Protein AF-A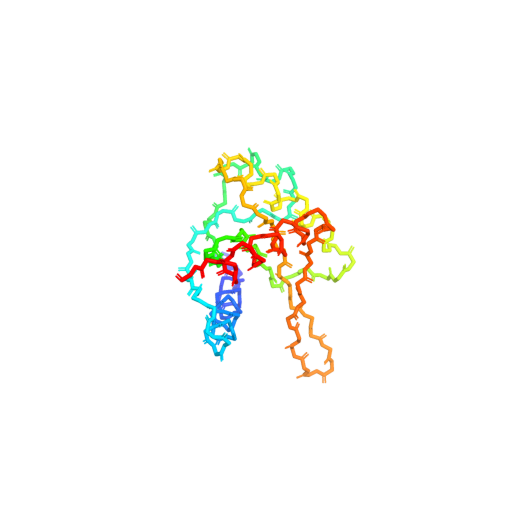0A0F0LX86-F1 (afdb_monomer_lite)

Structure (mmCIF, N/CA/C/O backbone):
data_AF-A0A0F0LX86-F1
#
_entry.id   AF-A0A0F0LX86-F1
#
loop_
_atom_site.group_PDB
_atom_site.id
_atom_site.type_symbol
_atom_site.label_atom_id
_atom_site.label_alt_id
_atom_site.label_comp_id
_atom_site.label_asym_id
_atom_site.label_entity_id
_atom_site.label_seq_id
_atom_site.pdbx_PDB_ins_code
_atom_site.Cartn_x
_atom_site.Cartn_y
_atom_site.Cartn_z
_atom_site.occupancy
_atom_site.B_iso_or_equiv
_atom_site.auth_seq_id
_atom_site.auth_comp_id
_atom_site.auth_asym_id
_atom_site.auth_atom_id
_atom_site.pdbx_PDB_model_num
ATOM 1 N N . MET A 1 1 ? 10.572 6.974 -39.099 1.00 37.31 1 MET A N 1
ATOM 2 C CA . MET A 1 1 ? 10.118 5.816 -38.300 1.00 37.31 1 MET A CA 1
ATOM 3 C C . MET A 1 1 ? 9.799 6.329 -36.904 1.00 37.31 1 MET A C 1
ATOM 5 O O . MET A 1 1 ? 10.711 6.888 -36.306 1.00 37.31 1 MET A O 1
ATOM 9 N N . PRO A 1 2 ? 8.549 6.273 -36.415 1.00 31.75 2 PRO A N 1
ATOM 10 C CA . PRO A 1 2 ? 8.247 6.729 -35.063 1.00 31.75 2 PRO A CA 1
ATOM 11 C C . PRO A 1 2 ? 8.737 5.690 -34.046 1.00 31.75 2 PRO A C 1
ATOM 13 O O . PRO A 1 2 ? 8.613 4.485 -34.266 1.00 31.75 2 PRO A O 1
ATOM 16 N N . ALA A 1 3 ? 9.352 6.177 -32.972 1.00 35.34 3 ALA A N 1
ATOM 17 C CA . ALA A 1 3 ? 9.917 5.368 -31.904 1.00 35.34 3 ALA A CA 1
ATOM 18 C C . ALA A 1 3 ? 8.819 4.603 -31.151 1.00 35.34 3 ALA A C 1
ATOM 20 O O . ALA A 1 3 ? 7.777 5.153 -30.801 1.00 35.34 3 ALA A O 1
ATOM 21 N N . VAL A 1 4 ? 9.082 3.322 -30.911 1.00 37.03 4 VAL A N 1
ATOM 22 C CA . VAL A 1 4 ? 8.253 2.419 -30.113 1.00 37.03 4 VAL A CA 1
ATOM 23 C C . VAL A 1 4 ? 8.247 2.912 -28.661 1.00 37.03 4 VAL A C 1
ATOM 25 O O . VAL A 1 4 ? 9.275 2.882 -27.986 1.00 37.03 4 VAL A O 1
ATOM 28 N N . LEU A 1 5 ? 7.090 3.383 -28.192 1.00 34.62 5 LEU A N 1
ATOM 29 C CA . LEU A 1 5 ? 6.818 3.693 -26.787 1.00 34.62 5 LEU A CA 1
ATOM 30 C C . LEU A 1 5 ? 6.843 2.379 -25.986 1.00 34.62 5 LEU A C 1
ATOM 32 O O . LEU A 1 5 ? 6.027 1.488 -26.217 1.00 34.62 5 LEU A O 1
ATOM 36 N N . TYR A 1 6 ? 7.820 2.218 -25.093 1.00 37.00 6 TYR A N 1
ATOM 37 C CA . TYR A 1 6 ? 8.078 0.953 -24.399 1.00 37.00 6 TYR A CA 1
ATOM 38 C C . TYR A 1 6 ? 6.972 0.570 -23.389 1.00 37.00 6 TYR A C 1
ATOM 40 O O . TYR A 1 6 ? 6.618 1.319 -22.481 1.00 37.00 6 TYR A O 1
ATOM 48 N N . HIS A 1 7 ? 6.491 -0.665 -23.543 1.00 40.59 7 HIS A N 1
ATOM 49 C CA . HIS A 1 7 ? 5.431 -1.410 -22.848 1.00 40.59 7 HIS A CA 1
ATOM 50 C C . HIS A 1 7 ? 5.562 -1.624 -21.312 1.00 40.59 7 HIS A C 1
ATOM 52 O O . HIS A 1 7 ? 5.43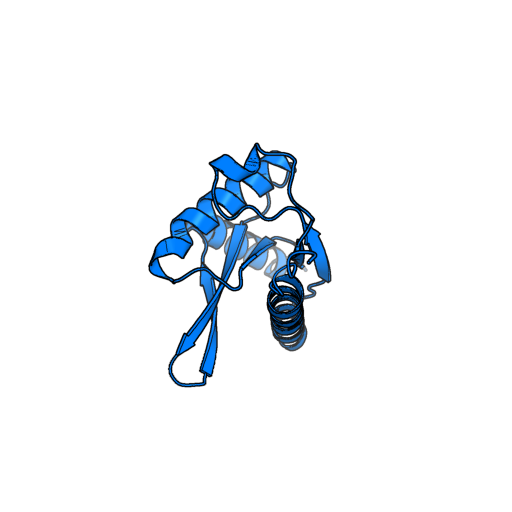8 -2.756 -20.843 1.00 40.59 7 HIS A O 1
ATOM 58 N N . HIS A 1 8 ? 5.772 -0.594 -20.485 1.00 47.28 8 HIS A N 1
ATOM 59 C CA . HIS A 1 8 ? 5.850 -0.786 -19.018 1.00 47.28 8 HIS A CA 1
ATOM 60 C C . HIS A 1 8 ? 4.503 -0.737 -18.271 1.00 47.28 8 HIS A C 1
ATOM 62 O O . HIS A 1 8 ? 4.328 -1.472 -17.295 1.00 47.28 8 HIS A O 1
ATOM 68 N N . ALA A 1 9 ? 3.534 0.049 -18.745 1.00 55.84 9 ALA A N 1
ATOM 69 C CA . ALA A 1 9 ? 2.228 0.206 -18.095 1.00 55.84 9 ALA A CA 1
ATOM 70 C C . ALA A 1 9 ? 1.408 -1.102 -17.941 1.00 55.84 9 ALA A C 1
ATOM 72 O O . ALA A 1 9 ? 0.841 -1.316 -16.869 1.00 55.84 9 ALA A O 1
ATOM 73 N N . PRO A 1 10 ? 1.370 -2.036 -18.922 1.00 69.69 10 PRO A N 1
ATOM 74 C CA . PRO A 1 10 ? 0.543 -3.242 -18.807 1.00 69.69 10 PRO A CA 1
ATOM 75 C C . PRO A 1 10 ? 1.015 -4.196 -17.708 1.00 69.69 10 PRO A C 1
ATOM 77 O O . PRO A 1 10 ? 0.202 -4.870 -17.082 1.00 69.69 10 PRO A O 1
ATOM 80 N N . ARG A 1 11 ? 2.333 -4.274 -17.480 1.00 71.75 11 ARG A N 1
ATOM 81 C CA . ARG A 1 11 ? 2.917 -5.173 -16.478 1.00 71.75 11 ARG A CA 1
ATOM 82 C C . ARG A 1 11 ? 2.663 -4.647 -15.070 1.00 71.75 11 ARG A C 1
ATOM 84 O O . ARG A 1 11 ? 2.226 -5.409 -14.219 1.00 71.75 11 ARG A O 1
ATOM 91 N N . HIS A 1 12 ? 2.887 -3.353 -14.846 1.00 75.75 12 HIS A N 1
ATOM 92 C CA . HIS A 1 12 ? 2.625 -2.732 -13.551 1.00 75.75 12 HIS A CA 1
ATOM 93 C C . HIS A 1 12 ? 1.145 -2.810 -13.169 1.00 75.75 12 HIS A C 1
ATOM 95 O O . HIS A 1 12 ? 0.846 -3.254 -12.069 1.00 75.75 12 HIS A O 1
ATOM 101 N N . ARG A 1 13 ? 0.238 -2.509 -14.109 1.00 82.44 13 ARG A N 1
ATOM 102 C CA . ARG A 1 13 ? -1.212 -2.617 -13.905 1.00 82.44 13 ARG A CA 1
ATOM 103 C C . ARG A 1 13 ? -1.653 -4.019 -13.491 1.00 82.44 13 ARG A C 1
ATOM 105 O O . ARG A 1 13 ? -2.307 -4.162 -12.469 1.00 82.44 13 ARG A O 1
ATOM 112 N N . ARG A 1 14 ? -1.229 -5.051 -14.233 1.00 79.00 14 ARG A N 1
ATOM 113 C CA . ARG A 1 14 ? -1.531 -6.457 -13.899 1.00 79.00 14 ARG A CA 1
ATOM 114 C C . ARG A 1 14 ? -1.053 -6.839 -12.503 1.00 79.00 14 ARG A C 1
ATOM 116 O O . ARG A 1 14 ? -1.696 -7.631 -11.826 1.00 79.00 14 ARG A O 1
ATOM 123 N N . PHE A 1 15 ? 0.087 -6.301 -12.082 1.00 80.06 15 PHE A N 1
ATOM 124 C CA . PHE A 1 15 ? 0.606 -6.553 -10.747 1.00 80.06 15 PHE A CA 1
ATOM 125 C C . PHE A 1 15 ? -0.225 -5.863 -9.670 1.00 80.06 15 PHE A C 1
ATOM 127 O O . PHE A 1 15 ? -0.648 -6.535 -8.735 1.00 80.06 15 PHE A O 1
ATOM 134 N N . THR A 1 16 ? -0.522 -4.575 -9.830 1.00 84.31 16 THR A N 1
ATOM 135 C CA . THR A 1 16 ? -1.404 -3.839 -8.917 1.00 84.31 16 THR A CA 1
ATOM 136 C C . THR A 1 16 ? -2.759 -4.546 -8.781 1.00 84.31 16 THR A C 1
ATOM 138 O O . THR A 1 16 ? -3.214 -4.788 -7.668 1.00 84.31 16 THR A O 1
ATOM 141 N N . GLU A 1 17 ? -3.347 -4.995 -9.894 1.00 84.12 17 GLU A N 1
ATOM 142 C CA . GLU A 1 17 ? -4.581 -5.796 -9.911 1.00 84.12 17 GLU A CA 1
ATOM 143 C C . GLU A 1 17 ? -4.432 -7.125 -9.145 1.00 84.12 17 GLU A C 1
ATOM 145 O O . GLU A 1 17 ? -5.306 -7.494 -8.363 1.00 84.12 17 GLU A O 1
ATOM 150 N N . MET A 1 18 ? -3.310 -7.833 -9.305 1.00 82.19 18 MET A N 1
ATOM 151 C CA . MET A 1 18 ? -3.036 -9.070 -8.566 1.00 82.19 18 MET A CA 1
ATOM 152 C C . MET A 1 18 ? -2.872 -8.832 -7.058 1.00 82.19 18 MET A C 1
ATOM 154 O O . MET A 1 18 ? -3.373 -9.628 -6.268 1.00 82.19 18 MET A O 1
ATOM 158 N N . ALA A 1 19 ? -2.196 -7.756 -6.635 1.00 83.31 19 ALA A N 1
ATOM 159 C CA . ALA A 1 19 ? -2.110 -7.422 -5.211 1.00 83.31 19 ALA A CA 1
ATOM 160 C C . ALA A 1 19 ? -3.471 -7.020 -4.634 1.00 83.31 19 ALA A C 1
ATOM 162 O O . ALA A 1 19 ? -3.773 -7.443 -3.522 1.00 83.31 19 ALA A O 1
ATOM 163 N N . SER A 1 20 ? -4.306 -6.295 -5.390 1.00 87.56 20 SER A N 1
ATOM 164 C CA . SER A 1 20 ? -5.699 -6.033 -4.994 1.00 87.56 20 SER A CA 1
ATOM 165 C C . SER A 1 20 ? -6.440 -7.342 -4.724 1.00 87.56 20 SER A C 1
ATOM 167 O O . SER A 1 20 ? -6.971 -7.535 -3.637 1.00 87.56 20 SER A O 1
ATOM 169 N N . ALA A 1 21 ? -6.371 -8.297 -5.658 1.00 84.38 21 ALA A N 1
ATOM 170 C CA . ALA A 1 21 ? -7.041 -9.588 -5.521 1.00 84.38 21 ALA A CA 1
ATOM 171 C C . ALA A 1 21 ? -6.550 -10.405 -4.307 1.00 84.38 21 ALA A C 1
ATOM 173 O O . ALA A 1 21 ? -7.346 -11.076 -3.649 1.00 84.38 21 ALA A O 1
ATOM 174 N N . VAL A 1 22 ? -5.251 -10.349 -3.986 1.00 84.50 22 VAL A N 1
ATOM 175 C CA . VAL A 1 22 ? -4.687 -11.008 -2.792 1.00 84.50 22 VAL A CA 1
ATOM 176 C C . VAL A 1 22 ? -5.166 -10.338 -1.502 1.00 84.50 22 VAL A C 1
ATOM 178 O O . VAL A 1 22 ? -5.456 -11.033 -0.530 1.00 84.50 22 VAL A O 1
ATOM 181 N N . LEU A 1 23 ? -5.262 -9.008 -1.464 1.00 85.81 23 LEU A N 1
ATOM 182 C CA . LEU A 1 23 ? -5.799 -8.287 -0.305 1.00 85.81 23 LEU A CA 1
ATOM 183 C C . LEU A 1 23 ? -7.288 -8.597 -0.112 1.00 85.81 23 LEU A C 1
ATOM 185 O O . LEU A 1 23 ? -7.710 -8.968 0.986 1.00 85.81 23 LEU A O 1
ATOM 189 N N . GLU A 1 24 ? -8.059 -8.572 -1.198 1.00 87.94 24 GLU A N 1
ATOM 190 C CA . GLU A 1 24 ? -9.479 -8.921 -1.203 1.00 87.94 24 GLU A CA 1
ATOM 191 C C . GLU A 1 24 ? -9.723 -10.355 -0.712 1.00 87.94 24 GLU A C 1
ATOM 193 O O . GLU A 1 24 ? -10.628 -10.575 0.094 1.00 87.94 24 GLU A O 1
ATOM 198 N N . SER A 1 25 ? -8.890 -11.332 -1.102 1.00 88.69 25 SER A N 1
ATOM 199 C CA . SER A 1 25 ? -9.027 -12.718 -0.622 1.00 88.69 25 SER A CA 1
ATOM 200 C C . SER A 1 25 ? -8.805 -12.869 0.888 1.00 88.69 25 SER A C 1
ATOM 202 O O . SER A 1 25 ? -9.191 -13.884 1.464 1.00 88.69 25 SER A O 1
ATOM 204 N N . HIS A 1 26 ? -8.177 -11.878 1.525 1.00 86.62 26 HIS A N 1
ATOM 205 C CA . HIS A 1 26 ? -7.970 -11.800 2.972 1.00 86.62 26 HIS A CA 1
ATOM 206 C C . HIS A 1 26 ? -8.944 -10.825 3.654 1.00 86.62 26 HIS A C 1
ATOM 208 O O . HIS A 1 26 ? -8.747 -10.484 4.818 1.00 86.62 26 HIS A O 1
ATOM 214 N N . ASN A 1 27 ? -10.013 -10.409 2.963 1.00 87.44 27 ASN A N 1
ATOM 215 C CA . ASN A 1 27 ? -10.996 -9.427 3.432 1.00 87.44 27 ASN A CA 1
ATOM 216 C C . ASN A 1 27 ? -10.388 -8.056 3.770 1.00 87.44 27 ASN A C 1
ATOM 218 O O . ASN A 1 27 ? -10.894 -7.360 4.647 1.00 87.44 27 ASN A O 1
ATOM 222 N N . VAL A 1 28 ? -9.319 -7.662 3.075 1.00 86.69 28 VAL A N 1
ATOM 223 C CA . VAL A 1 28 ? -8.760 -6.309 3.137 1.00 86.69 28 VAL A CA 1
ATOM 224 C C . VAL A 1 28 ? -9.234 -5.557 1.891 1.00 86.69 28 VAL A C 1
ATOM 226 O O . VAL A 1 28 ? -8.729 -5.834 0.802 1.00 86.69 28 VAL A O 1
ATOM 229 N N . PRO A 1 29 ? -10.214 -4.638 2.002 1.00 84.94 29 PRO A N 1
ATOM 230 C CA . PRO A 1 29 ? -10.678 -3.866 0.857 1.00 84.94 29 PRO A CA 1
ATOM 231 C C . PRO A 1 29 ? -9.531 -3.033 0.281 1.00 84.94 29 PRO A C 1
ATOM 233 O O . PRO A 1 29 ? -8.931 -2.223 0.988 1.00 84.94 29 PRO A O 1
ATOM 236 N N . ALA A 1 30 ? -9.243 -3.236 -1.001 1.00 87.69 30 ALA A N 1
ATOM 237 C CA . ALA A 1 30 ? -8.253 -2.478 -1.745 1.00 87.69 30 ALA A CA 1
ATOM 238 C C . ALA A 1 30 ? -8.881 -1.977 -3.047 1.00 87.69 30 ALA A C 1
ATOM 240 O O . ALA A 1 30 ? -9.590 -2.718 -3.724 1.00 87.69 30 ALA A O 1
ATOM 241 N N . ALA A 1 31 ? -8.640 -0.717 -3.395 1.00 85.88 31 ALA A N 1
ATOM 242 C CA . ALA A 1 31 ? -9.059 -0.149 -4.668 1.00 85.88 31 ALA A CA 1
ATOM 243 C C . ALA A 1 31 ? -7.834 0.180 -5.522 1.00 85.88 31 ALA A C 1
ATOM 245 O O . ALA A 1 31 ? -6.873 0.783 -5.044 1.00 85.88 31 ALA A O 1
ATOM 246 N N . VAL A 1 32 ? -7.876 -0.181 -6.806 1.00 87.50 32 VAL A N 1
ATOM 247 C CA . VAL A 1 32 ? -6.862 0.273 -7.762 1.00 87.50 32 VAL A CA 1
ATOM 248 C C . VAL A 1 32 ? -7.138 1.734 -8.113 1.00 87.50 32 VAL A C 1
ATOM 250 O O . VAL A 1 32 ? -8.197 2.063 -8.649 1.00 87.50 32 VAL A O 1
ATOM 253 N N . VAL A 1 33 ? -6.175 2.605 -7.831 1.00 87.00 33 VAL A N 1
ATOM 254 C CA . VAL A 1 33 ? -6.233 4.053 -8.080 1.00 87.00 33 VAL A CA 1
ATOM 255 C C . VAL A 1 33 ? -5.070 4.485 -8.964 1.00 87.00 33 VAL A C 1
ATOM 257 O O . VAL A 1 33 ? -4.039 3.832 -8.989 1.00 87.00 33 VAL A O 1
ATOM 260 N N . GLU A 1 34 ? -5.196 5.586 -9.697 1.00 85.25 34 GLU A N 1
ATOM 261 C CA . GLU A 1 34 ? -4.078 6.131 -10.478 1.00 85.25 34 GLU A CA 1
ATOM 262 C C . GLU A 1 34 ? -3.357 7.197 -9.630 1.00 85.25 34 GLU A C 1
ATOM 264 O O . GLU A 1 34 ? -3.940 8.235 -9.310 1.00 85.25 34 GLU A O 1
ATOM 269 N N . ARG A 1 35 ? -2.096 6.946 -9.248 1.00 80.06 35 ARG A N 1
ATOM 270 C CA . ARG A 1 35 ? -1.249 7.875 -8.473 1.00 80.06 35 ARG A CA 1
ATOM 271 C C . ARG A 1 35 ? 0.060 8.163 -9.190 1.00 80.06 35 ARG A C 1
ATOM 273 O O . ARG A 1 35 ? 0.540 7.371 -9.992 1.00 80.06 35 ARG A O 1
ATOM 280 N N . ARG A 1 36 ? 0.678 9.302 -8.894 1.00 72.69 36 ARG A N 1
ATOM 281 C CA . ARG A 1 36 ? 1.972 9.680 -9.477 1.00 72.69 36 ARG A CA 1
ATOM 282 C C . ARG A 1 36 ? 3.134 9.044 -8.710 1.00 72.69 36 ARG A C 1
ATOM 284 O O . ARG A 1 36 ? 4.002 9.751 -8.235 1.00 72.69 36 ARG A O 1
ATOM 291 N N . THR A 1 37 ? 3.205 7.715 -8.649 1.00 63.50 37 THR A N 1
ATOM 292 C CA . THR A 1 37 ? 4.239 7.033 -7.857 1.00 63.50 37 THR A CA 1
ATOM 293 C C . THR A 1 37 ? 5.661 7.290 -8.368 1.00 63.50 37 THR A C 1
ATOM 295 O O . THR A 1 37 ? 6.031 6.965 -9.506 1.00 63.50 37 THR A O 1
ATOM 298 N N . HIS A 1 38 ? 6.513 7.846 -7.506 1.00 65.31 38 HIS A N 1
ATOM 299 C CA . HIS A 1 38 ? 7.884 8.220 -7.859 1.00 65.31 38 HIS A CA 1
ATOM 300 C C . HIS A 1 38 ? 8.910 7.129 -7.506 1.00 65.31 38 HIS A C 1
ATOM 302 O O . HIS A 1 38 ? 8.975 6.618 -6.391 1.00 65.31 38 HIS A O 1
ATOM 308 N N . ARG A 1 39 ? 9.792 6.784 -8.459 1.00 60.81 39 ARG A N 1
ATOM 309 C CA . ARG A 1 39 ? 10.865 5.783 -8.243 1.00 60.81 39 ARG A CA 1
ATOM 310 C C . ARG A 1 39 ? 12.039 6.311 -7.416 1.00 60.81 39 ARG A C 1
ATOM 312 O O . ARG A 1 39 ? 12.825 5.513 -6.908 1.00 60.81 39 ARG A O 1
ATOM 319 N N . LYS A 1 40 ? 12.207 7.632 -7.364 1.00 63.75 40 LYS A N 1
ATOM 320 C CA . LYS A 1 40 ? 13.270 8.335 -6.643 1.00 63.75 40 LYS A CA 1
ATOM 321 C C . LYS A 1 40 ? 12.712 9.633 -6.077 1.00 63.75 40 LYS A C 1
ATOM 323 O O . LYS A 1 40 ? 11.904 10.282 -6.732 1.00 63.75 40 LYS A O 1
ATOM 328 N N . LEU A 1 41 ? 13.233 10.060 -4.931 1.00 62.91 41 LEU A N 1
ATOM 329 C CA . LEU A 1 41 ? 12.816 11.289 -4.257 1.00 62.91 41 LEU A CA 1
ATOM 330 C C . LEU A 1 41 ? 12.967 12.542 -5.136 1.00 62.91 41 LEU A C 1
ATOM 332 O O . LEU A 1 41 ? 12.127 13.430 -5.088 1.00 62.91 41 LEU A O 1
ATOM 336 N N . SER A 1 42 ? 14.005 12.601 -5.976 1.00 64.12 42 SER A N 1
ATOM 337 C CA . SER A 1 42 ? 14.194 13.693 -6.942 1.00 64.12 42 SER A CA 1
ATOM 338 C C . SER A 1 42 ? 13.053 13.795 -7.953 1.00 64.12 42 SER A C 1
ATOM 340 O O . SER A 1 42 ? 12.756 14.884 -8.431 1.00 64.12 42 SER A O 1
ATOM 342 N N . ASP A 1 43 ? 12.420 12.665 -8.272 1.00 62.75 43 ASP A N 1
ATOM 343 C CA . ASP A 1 43 ? 11.325 12.606 -9.234 1.00 62.75 43 ASP A CA 1
ATOM 344 C C . ASP A 1 43 ? 10.019 13.110 -8.613 1.00 62.75 43 ASP A C 1
ATOM 346 O O . ASP A 1 43 ? 9.142 13.516 -9.364 1.00 62.75 43 ASP A O 1
ATOM 350 N N . ALA A 1 44 ? 9.899 13.121 -7.277 1.00 59.22 44 ALA A N 1
ATOM 351 C CA . ALA A 1 44 ? 8.706 13.599 -6.569 1.00 59.22 44 ALA A CA 1
ATOM 352 C C . ALA A 1 44 ? 8.418 15.089 -6.779 1.00 59.22 44 ALA A C 1
ATOM 354 O O . ALA A 1 44 ? 7.301 15.553 -6.577 1.00 59.22 44 ALA A O 1
ATOM 355 N N . PHE A 1 45 ? 9.432 15.8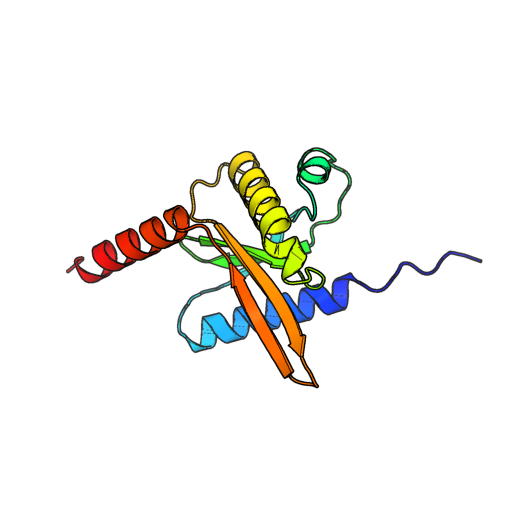33 -7.214 1.00 61.94 45 PHE A N 1
ATOM 356 C CA . PHE A 1 45 ? 9.337 17.258 -7.509 1.00 61.94 45 PHE A CA 1
ATOM 357 C C . PHE A 1 45 ? 9.289 17.552 -9.016 1.00 61.94 45 PHE A C 1
ATOM 359 O O . PHE A 1 45 ? 9.201 18.715 -9.403 1.00 61.94 45 PHE A O 1
ATOM 366 N N . ALA A 1 46 ? 9.364 16.523 -9.869 1.00 58.78 46 ALA A N 1
ATOM 367 C CA . ALA A 1 46 ? 9.252 16.650 -11.317 1.00 58.78 46 ALA A CA 1
ATOM 368 C C . ALA A 1 46 ? 7.813 16.309 -11.745 1.00 58.78 46 ALA A C 1
ATOM 370 O O . ALA A 1 46 ? 7.407 15.149 -11.713 1.00 58.78 46 ALA A O 1
ATOM 371 N N . ASP A 1 47 ? 7.049 17.326 -12.149 1.00 55.12 47 ASP A N 1
ATOM 372 C CA . ASP A 1 47 ? 5.597 17.274 -12.420 1.00 55.12 47 ASP A CA 1
ATOM 373 C C . ASP A 1 47 ? 5.210 16.534 -13.731 1.00 55.12 47 ASP A C 1
ATOM 375 O O . ASP A 1 47 ? 4.050 16.502 -14.135 1.00 55.12 47 ASP A O 1
ATOM 379 N N . ASP A 1 48 ? 6.175 15.890 -14.395 1.00 54.22 48 ASP A N 1
ATOM 380 C CA . ASP A 1 48 ? 6.059 15.418 -15.784 1.00 54.22 48 ASP A CA 1
ATOM 381 C C . ASP A 1 48 ? 5.813 13.900 -15.928 1.00 54.22 48 ASP A C 1
ATOM 383 O O . ASP A 1 48 ? 6.157 13.310 -16.956 1.00 54.22 48 ASP A O 1
ATOM 387 N N . ARG A 1 49 ? 5.260 13.213 -14.914 1.00 62.84 49 ARG A N 1
ATOM 388 C CA . ARG A 1 49 ? 4.963 11.767 -15.014 1.00 62.84 49 ARG A CA 1
ATOM 389 C C . ARG A 1 49 ? 3.477 11.449 -15.101 1.00 62.84 49 ARG A C 1
ATOM 391 O O . ARG A 1 49 ? 2.668 11.937 -14.311 1.00 62.84 49 ARG A O 1
ATOM 398 N N . ASP A 1 50 ? 3.164 10.551 -16.035 1.00 69.00 50 ASP A N 1
ATOM 399 C CA . ASP A 1 50 ? 1.853 9.921 -16.151 1.00 69.00 50 ASP A CA 1
ATOM 400 C C . ASP A 1 50 ? 1.527 9.152 -14.860 1.00 69.00 50 ASP A C 1
ATOM 402 O O . ASP A 1 50 ? 2.387 8.401 -14.373 1.00 69.00 50 ASP A O 1
ATOM 406 N N . PRO A 1 51 ? 0.302 9.297 -14.319 1.00 74.88 51 PRO A N 1
ATOM 407 C CA . PRO A 1 51 ? -0.184 8.458 -13.232 1.00 74.88 51 PRO A CA 1
ATOM 408 C C . PRO A 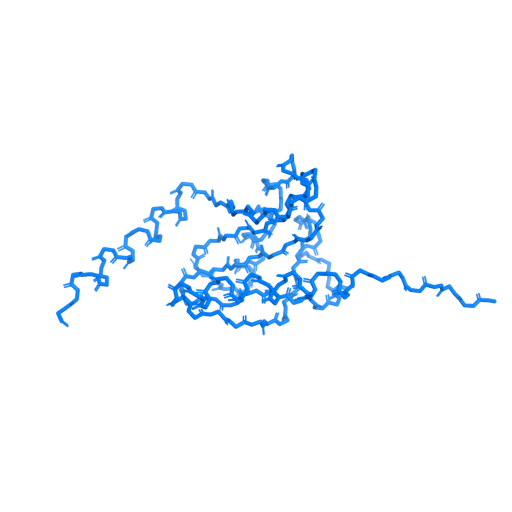1 51 ? 0.016 6.967 -13.535 1.00 74.88 51 PRO A C 1
ATOM 410 O O . PRO A 1 51 ? -0.057 6.530 -14.687 1.00 74.88 51 PRO A O 1
ATOM 413 N N . GLN A 1 52 ? 0.323 6.205 -12.494 1.00 76.50 52 GLN A N 1
ATOM 414 C CA . GLN A 1 52 ? 0.477 4.761 -12.519 1.00 76.50 52 GLN A CA 1
ATOM 415 C C . GLN A 1 52 ? -0.546 4.113 -11.575 1.00 76.50 52 GLN A C 1
ATOM 417 O O . GLN A 1 52 ? -0.888 4.696 -10.541 1.00 76.50 52 GLN A O 1
ATOM 422 N N . PRO A 1 53 ? -0.998 2.889 -11.888 1.00 82.25 53 PRO A N 1
ATOM 423 C CA . PRO A 1 53 ? -1.936 2.163 -11.049 1.00 82.25 53 PRO A CA 1
ATOM 424 C C . PRO A 1 53 ? -1.284 1.767 -9.723 1.00 82.25 53 PRO A C 1
ATOM 426 O O . PRO A 1 53 ? -0.265 1.077 -9.701 1.00 82.25 53 PRO A O 1
ATOM 429 N N . ASP A 1 54 ? -1.928 2.136 -8.626 1.00 87.19 54 ASP A N 1
ATOM 430 C CA . ASP A 1 54 ? -1.510 1.904 -7.251 1.00 87.19 54 ASP A CA 1
ATOM 431 C C . ASP A 1 54 ? -2.680 1.418 -6.382 1.00 87.19 54 ASP A C 1
ATOM 433 O O . ASP A 1 54 ? -3.798 1.271 -6.878 1.00 87.19 54 ASP A O 1
ATOM 437 N N . LEU A 1 55 ? -2.434 1.142 -5.098 1.00 87.19 55 LEU A N 1
ATOM 438 C CA . LEU A 1 55 ? -3.444 0.580 -4.196 1.00 87.19 55 LEU A CA 1
ATOM 439 C C . LEU A 1 55 ? -3.866 1.555 -3.107 1.00 87.19 55 LEU A C 1
ATOM 441 O O . LEU A 1 55 ? -3.043 2.038 -2.328 1.00 87.19 55 LEU A O 1
ATOM 445 N N . ASP A 1 56 ? -5.168 1.794 -3.024 1.00 87.88 56 ASP A N 1
ATOM 446 C CA . ASP A 1 56 ? -5.817 2.501 -1.931 1.00 87.88 56 ASP A CA 1
ATOM 447 C C . ASP A 1 56 ? -6.413 1.506 -0.942 1.00 87.88 56 ASP A C 1
ATOM 449 O O . ASP A 1 56 ? -7.253 0.685 -1.310 1.00 87.88 56 ASP A O 1
ATOM 453 N N . VAL A 1 57 ? -5.932 1.553 0.298 1.00 88.75 57 VAL A N 1
ATOM 454 C CA . VAL A 1 57 ? -6.359 0.680 1.392 1.00 88.75 57 VAL A CA 1
ATOM 455 C C . VAL A 1 57 ? -6.642 1.558 2.595 1.00 88.75 57 VAL A C 1
ATOM 457 O O . VAL A 1 57 ? -5.830 2.411 2.952 1.00 88.75 57 VAL A O 1
ATOM 460 N N . ASP A 1 58 ? -7.791 1.345 3.234 1.00 85.94 58 ASP A N 1
ATOM 461 C CA . ASP A 1 58 ? -8.138 2.111 4.425 1.00 85.94 58 ASP A CA 1
ATOM 462 C C . ASP A 1 58 ? -7.075 1.910 5.515 1.00 85.94 58 ASP A C 1
ATOM 464 O O . ASP A 1 58 ? -6.797 0.794 5.957 1.00 85.94 58 ASP A O 1
ATOM 468 N N . GLY A 1 59 ? -6.459 3.014 5.928 1.00 85.94 59 GLY A N 1
ATOM 469 C CA . GLY A 1 59 ? -5.410 3.019 6.938 1.00 85.94 59 GLY A CA 1
ATOM 470 C C . GLY A 1 59 ? -4.008 2.661 6.480 1.00 85.94 59 GLY A C 1
ATOM 471 O O . GLY A 1 59 ? -3.150 2.423 7.332 1.00 85.94 59 GLY A O 1
ATOM 472 N N . ALA A 1 60 ? -3.751 2.623 5.172 1.00 90.31 60 ALA A N 1
ATOM 473 C CA . ALA A 1 60 ? -2.397 2.498 4.655 1.00 90.31 60 ALA A CA 1
ATOM 474 C C . ALA A 1 60 ? -2.227 3.172 3.289 1.00 90.31 60 ALA A C 1
ATOM 476 O O . ALA A 1 60 ? -2.9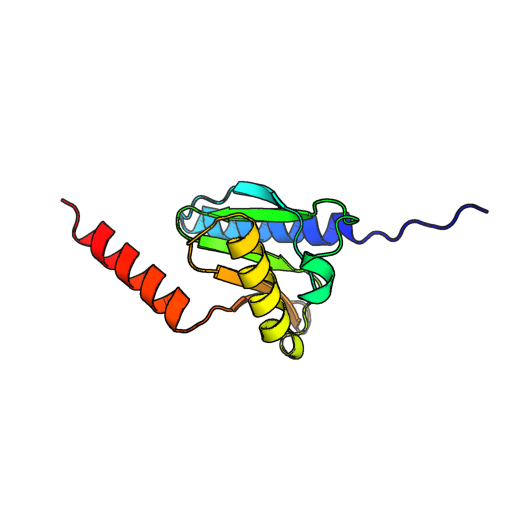81 2.949 2.344 1.00 90.31 60 ALA A O 1
ATOM 477 N N . TRP A 1 61 ? -1.140 3.922 3.142 1.00 90.69 61 TRP A N 1
ATOM 478 C CA . TRP A 1 61 ? -0.653 4.353 1.840 1.00 90.69 61 TRP A CA 1
ATOM 479 C C . TRP A 1 61 ? 0.182 3.232 1.217 1.00 90.69 61 TRP A C 1
ATOM 481 O O . TRP A 1 61 ? 1.352 3.050 1.565 1.00 90.69 61 TRP A O 1
ATOM 491 N N . ILE A 1 62 ? -0.402 2.470 0.295 1.00 89.56 62 ILE A N 1
ATOM 492 C CA . ILE A 1 62 ? 0.312 1.392 -0.397 1.00 89.56 62 ILE A CA 1
ATOM 493 C C . ILE A 1 62 ? 0.884 1.915 -1.709 1.00 89.56 62 ILE A C 1
ATOM 495 O O . ILE A 1 62 ? 0.115 2.304 -2.575 1.00 89.56 62 ILE A O 1
ATOM 499 N N . ALA A 1 63 ? 2.211 1.886 -1.850 1.00 88.00 63 ALA A N 1
ATOM 500 C CA . ALA A 1 63 ? 2.932 2.227 -3.072 1.00 88.00 63 ALA A CA 1
ATOM 501 C C . ALA A 1 63 ? 3.483 0.964 -3.744 1.00 88.00 63 ALA A C 1
ATOM 503 O O . ALA A 1 63 ? 4.328 0.263 -3.184 1.00 88.00 63 ALA A O 1
ATOM 504 N N . THR A 1 64 ? 3.036 0.678 -4.960 1.00 85.25 64 THR A N 1
ATOM 505 C CA . THR A 1 64 ? 3.403 -0.526 -5.715 1.00 85.25 64 THR A CA 1
ATOM 506 C C . THR A 1 64 ? 4.509 -0.256 -6.741 1.00 85.25 64 THR A C 1
ATOM 508 O O . THR A 1 64 ? 4.612 0.815 -7.334 1.00 85.25 64 THR A O 1
ATOM 511 N N . THR A 1 65 ? 5.374 -1.243 -6.991 1.00 80.44 65 THR A N 1
ATOM 512 C CA . THR A 1 65 ? 6.386 -1.172 -8.055 1.00 80.44 65 THR A CA 1
ATOM 513 C C . THR A 1 65 ? 6.681 -2.540 -8.654 1.00 80.44 65 THR A C 1
ATOM 515 O O . THR A 1 65 ? 6.773 -3.551 -7.967 1.00 80.44 65 THR A O 1
ATOM 518 N N . SER A 1 66 ? 6.864 -2.575 -9.973 1.00 71.44 66 SER A N 1
ATOM 519 C CA . SER A 1 66 ? 7.168 -3.794 -10.738 1.00 71.44 66 SER A CA 1
ATOM 520 C C . SER A 1 66 ? 8.659 -3.981 -11.034 1.00 71.44 66 SER A C 1
ATOM 522 O O . SER A 1 66 ? 9.046 -4.925 -11.719 1.00 71.44 66 SER A O 1
ATOM 524 N N . THR A 1 67 ? 9.499 -3.045 -10.579 1.00 64.38 67 THR A N 1
ATOM 525 C CA . THR A 1 67 ? 10.908 -2.945 -11.005 1.00 64.38 67 THR A CA 1
ATOM 526 C C . THR A 1 67 ? 11.908 -2.815 -9.862 1.00 64.38 67 THR A C 1
ATOM 528 O O . THR A 1 67 ? 13.113 -2.766 -10.118 1.00 64.38 67 THR A O 1
ATOM 531 N N . ALA A 1 68 ? 11.459 -2.729 -8.607 1.00 59.19 68 ALA A N 1
ATOM 532 C CA . ALA A 1 68 ? 12.393 -2.620 -7.497 1.00 59.19 68 ALA A CA 1
ATOM 533 C C . ALA A 1 68 ? 12.981 -3.996 -7.164 1.00 59.19 68 ALA A C 1
ATOM 535 O O . ALA A 1 68 ? 12.321 -4.852 -6.577 1.00 59.19 68 ALA A O 1
ATOM 536 N N . SER A 1 69 ? 14.262 -4.176 -7.495 1.00 65.00 69 SER A N 1
ATOM 537 C CA . SER A 1 69 ? 15.108 -5.143 -6.792 1.00 65.00 69 SER A CA 1
ATOM 538 C C . SER A 1 69 ? 15.016 -4.877 -5.287 1.00 65.00 69 SER A C 1
ATOM 540 O O . SER A 1 69 ? 14.977 -3.716 -4.870 1.00 65.00 69 SER A O 1
ATOM 542 N N . THR A 1 70 ? 15.030 -5.931 -4.470 1.00 67.44 70 THR A N 1
ATOM 543 C CA . THR A 1 70 ? 15.040 -5.825 -3.000 1.00 67.44 70 THR A CA 1
ATOM 544 C C . THR A 1 70 ? 16.143 -4.892 -2.491 1.00 67.44 70 THR A C 1
ATOM 546 O O . THR A 1 70 ? 15.942 -4.196 -1.501 1.00 67.44 70 THR A O 1
ATOM 549 N N . ALA A 1 71 ? 17.264 -4.791 -3.214 1.00 69.75 71 ALA A N 1
ATOM 550 C CA . ALA A 1 71 ? 18.368 -3.883 -2.901 1.00 69.75 71 ALA A CA 1
ATOM 551 C C . ALA A 1 71 ? 17.983 -2.389 -2.916 1.00 69.75 71 ALA A C 1
ATOM 553 O O . ALA A 1 71 ? 18.623 -1.590 -2.243 1.00 69.75 71 ALA A O 1
ATOM 554 N N . ASN A 1 72 ? 16.938 -2.006 -3.657 1.00 76.75 72 ASN A N 1
ATOM 555 C CA . ASN A 1 72 ? 16.498 -0.614 -3.810 1.00 76.75 72 ASN A CA 1
ATOM 556 C C . ASN A 1 72 ? 15.159 -0.325 -3.116 1.00 76.75 72 ASN A C 1
ATOM 558 O O . ASN A 1 72 ? 14.615 0.770 -3.263 1.00 76.75 72 ASN A O 1
ATOM 562 N N . LEU A 1 73 ? 14.619 -1.288 -2.362 1.00 81.88 73 LEU A N 1
ATOM 563 C CA . LEU A 1 73 ? 13.298 -1.167 -1.747 1.00 81.88 73 LEU A CA 1
ATOM 564 C C . LEU A 1 73 ? 13.248 -0.058 -0.683 1.00 81.88 73 LEU A C 1
ATOM 566 O O . LEU A 1 73 ? 12.234 0.619 -0.564 1.00 81.88 73 LEU A O 1
ATOM 570 N N . GLY A 1 74 ? 14.361 0.194 0.016 1.00 84.56 74 GLY A N 1
ATOM 571 C CA . GLY A 1 74 ? 14.476 1.305 0.968 1.00 84.56 74 GLY A CA 1
ATOM 572 C C . GLY A 1 74 ? 14.334 2.679 0.305 1.00 84.56 74 GLY A C 1
ATOM 573 O O . GLY A 1 74 ? 13.506 3.479 0.722 1.00 84.56 74 GLY A O 1
ATOM 574 N N . ALA A 1 75 ? 15.063 2.928 -0.789 1.00 84.12 75 ALA A N 1
ATOM 575 C CA . ALA A 1 75 ? 14.972 4.197 -1.519 1.00 84.12 75 ALA A CA 1
ATOM 576 C C . ALA A 1 75 ? 13.580 4.422 -2.135 1.00 84.12 75 ALA A C 1
ATOM 578 O O . ALA A 1 75 ? 13.097 5.555 -2.212 1.00 84.12 75 ALA A O 1
ATOM 579 N N . PHE A 1 76 ? 12.927 3.340 -2.567 1.00 85.25 76 PHE A N 1
ATOM 580 C CA . PHE A 1 76 ? 11.548 3.393 -3.038 1.00 85.25 76 PHE A CA 1
ATOM 581 C C . PHE A 1 76 ? 10.573 3.727 -1.898 1.00 85.25 76 PHE A C 1
ATOM 583 O O . PHE A 1 76 ? 9.753 4.626 -2.060 1.00 85.25 76 PHE A O 1
ATOM 590 N N . LEU A 1 77 ? 10.715 3.095 -0.728 1.00 89.06 77 LEU A N 1
ATOM 591 C CA . LEU A 1 77 ? 9.918 3.406 0.463 1.00 89.06 77 LEU A CA 1
ATOM 592 C C . LEU A 1 77 ? 10.082 4.869 0.909 1.00 89.06 77 LEU A C 1
ATOM 594 O O . LEU A 1 77 ? 9.093 5.532 1.213 1.00 89.06 77 LEU A O 1
ATOM 598 N N . ASP A 1 78 ? 11.305 5.402 0.903 1.00 88.44 78 ASP A N 1
ATOM 599 C CA . ASP A 1 78 ? 11.555 6.810 1.240 1.00 88.44 78 ASP A CA 1
ATOM 600 C C . ASP A 1 78 ? 10.893 7.771 0.242 1.00 88.44 78 ASP A C 1
ATOM 602 O O . ASP A 1 78 ? 10.356 8.810 0.634 1.00 88.44 78 ASP A O 1
ATOM 606 N N . SER A 1 79 ? 10.881 7.404 -1.042 1.00 85.75 79 SER A N 1
ATOM 607 C CA . SER A 1 79 ? 10.204 8.176 -2.091 1.00 85.75 79 SER A CA 1
ATOM 608 C C . SER A 1 79 ? 8.684 8.145 -1.903 1.00 85.75 79 SER A C 1
ATOM 610 O O . SER A 1 79 ? 8.056 9.201 -1.893 1.00 85.75 79 SER A O 1
ATOM 612 N N . ALA A 1 80 ? 8.110 6.964 -1.648 1.00 88.31 80 ALA A N 1
ATOM 613 C CA . ALA A 1 80 ? 6.686 6.795 -1.362 1.00 88.31 80 ALA A CA 1
ATOM 614 C C . ALA A 1 80 ? 6.244 7.596 -0.126 1.00 88.31 80 ALA A C 1
ATOM 616 O O . ALA A 1 80 ? 5.184 8.215 -0.131 1.00 88.31 80 ALA A O 1
ATOM 617 N N . ARG A 1 81 ? 7.079 7.660 0.919 1.00 90.38 81 ARG A N 1
ATOM 618 C CA . ARG A 1 81 ? 6.808 8.491 2.103 1.00 90.38 81 ARG A CA 1
ATOM 619 C C . ARG A 1 81 ? 6.800 9.975 1.806 1.00 90.38 81 ARG A C 1
ATOM 621 O O . ARG A 1 81 ? 5.966 10.700 2.344 1.00 90.38 81 ARG A O 1
ATOM 628 N N . ALA A 1 82 ? 7.755 10.447 1.014 1.00 87.94 82 ALA A N 1
ATOM 629 C CA . ALA A 1 82 ? 7.779 11.847 0.626 1.00 87.94 82 ALA A CA 1
ATOM 630 C C . ALA A 1 82 ? 6.530 12.208 -0.184 1.00 87.94 82 ALA A C 1
ATOM 632 O O . ALA A 1 82 ? 5.917 13.239 0.075 1.00 87.94 82 ALA A O 1
ATOM 633 N N . GLU A 1 83 ? 6.113 11.331 -1.091 1.00 85.75 83 GLU A N 1
ATOM 634 C CA . GLU A 1 83 ? 4.913 11.514 -1.902 1.00 85.75 83 GLU A CA 1
ATOM 635 C C . GLU A 1 83 ? 3.624 11.493 -1.071 1.00 85.75 83 GLU A C 1
ATOM 637 O O . GLU A 1 83 ? 2.783 12.379 -1.231 1.00 85.75 83 GLU A O 1
ATOM 642 N N . ALA A 1 84 ? 3.497 10.557 -0.124 1.00 88.19 84 ALA A N 1
ATOM 643 C CA . ALA A 1 84 ? 2.378 10.518 0.815 1.00 88.19 84 ALA A CA 1
ATOM 644 C C . ALA A 1 84 ? 2.263 11.841 1.593 1.00 88.19 84 ALA A C 1
ATOM 646 O O . ALA A 1 84 ? 1.182 12.422 1.672 1.00 88.19 84 ALA A O 1
ATOM 647 N N . ARG A 1 85 ? 3.394 12.381 2.077 1.00 88.00 85 ARG A N 1
ATOM 648 C CA . ARG A 1 85 ? 3.440 13.683 2.767 1.00 88.00 85 ARG A CA 1
ATOM 649 C C . ARG A 1 85 ? 3.057 14.849 1.857 1.00 88.00 85 ARG A C 1
ATOM 651 O O . ARG A 1 85 ? 2.309 15.719 2.290 1.00 88.00 85 ARG A O 1
ATOM 658 N N . ILE A 1 86 ? 3.559 14.883 0.619 1.00 85.94 86 ILE A N 1
ATOM 659 C CA . ILE A 1 86 ? 3.205 15.915 -0.376 1.00 85.94 86 ILE A CA 1
ATOM 660 C C . ILE A 1 86 ? 1.704 15.868 -0.685 1.00 85.94 86 ILE A C 1
ATOM 662 O O . ILE A 1 86 ? 1.067 16.909 -0.819 1.00 85.94 86 ILE A O 1
ATOM 666 N N . SER A 1 87 ? 1.131 14.666 -0.718 1.00 83.44 87 SER A N 1
ATOM 667 C CA . SER A 1 87 ? -0.299 14.423 -0.927 1.00 83.44 87 SER A CA 1
ATOM 668 C C . SER A 1 87 ? -1.155 14.696 0.319 1.00 83.44 87 SER A C 1
ATOM 670 O O . SER A 1 87 ? -2.366 14.498 0.285 1.00 83.44 87 SER A O 1
ATOM 672 N N . GLY A 1 88 ? -0.548 15.135 1.428 1.00 88.38 88 GLY A N 1
ATOM 673 C CA . GLY A 1 88 ? -1.237 15.421 2.687 1.00 88.38 88 GLY A CA 1
ATOM 674 C C . GLY A 1 88 ? -1.669 14.182 3.475 1.00 88.38 88 GLY A C 1
ATOM 675 O O . GLY A 1 88 ? -2.384 14.319 4.466 1.00 88.38 88 GLY A O 1
ATOM 676 N N . SER A 1 89 ? -1.240 12.984 3.069 1.00 88.81 89 SER A N 1
ATOM 677 C CA . SER A 1 89 ? -1.526 11.755 3.801 1.00 88.81 89 SER A CA 1
ATOM 678 C C . SER A 1 89 ? -0.650 11.657 5.045 1.00 88.81 89 SER A C 1
ATOM 680 O O . SER A 1 89 ? 0.566 11.867 5.007 1.00 88.81 89 SER A O 1
ATOM 682 N N . SER A 1 90 ? -1.284 11.309 6.159 1.00 88.06 90 SER A N 1
ATOM 683 C CA . SER A 1 90 ? -0.608 10.920 7.391 1.00 88.06 90 SER A CA 1
ATOM 684 C C . SER A 1 90 ? -0.555 9.405 7.561 1.00 88.06 90 SER A C 1
ATOM 686 O O . SER A 1 90 ? 0.040 8.952 8.533 1.00 88.06 90 SER A O 1
ATOM 688 N N . GLU A 1 91 ? -1.145 8.618 6.663 1.00 92.44 91 GLU A N 1
ATOM 689 C CA . GLU A 1 91 ? -1.279 7.170 6.828 1.00 92.44 91 GLU A CA 1
ATOM 690 C C . GLU A 1 91 ? 0.081 6.444 6.834 1.00 92.44 91 GLU A C 1
ATOM 692 O O . GLU A 1 91 ? 1.051 6.932 6.242 1.00 92.44 91 GLU A O 1
ATOM 697 N N . PRO A 1 92 ? 0.182 5.281 7.505 1.00 94.44 92 PRO A N 1
ATOM 698 C CA . PRO A 1 92 ? 1.343 4.402 7.411 1.00 94.44 92 PRO A CA 1
ATOM 699 C C . PRO A 1 92 ? 1.672 4.050 5.957 1.00 94.44 92 PRO A C 1
ATOM 701 O O . PRO A 1 92 ? 0.775 3.736 5.176 1.00 94.44 92 PRO A O 1
ATOM 704 N N . VAL A 1 93 ? 2.955 4.074 5.587 1.00 93.81 93 VAL A N 1
ATOM 705 C CA . VAL A 1 93 ? 3.381 3.842 4.197 1.00 93.81 93 VAL A CA 1
ATOM 706 C C . VAL A 1 93 ? 3.934 2.432 4.014 1.00 93.81 93 VAL A C 1
ATOM 708 O O . VAL A 1 93 ? 4.875 2.022 4.698 1.00 93.81 93 VAL A O 1
ATOM 711 N N . VAL A 1 94 ? 3.391 1.711 3.033 1.00 92.06 94 VAL A N 1
ATOM 712 C CA . VAL A 1 94 ? 3.800 0.354 2.662 1.00 92.06 94 VAL A CA 1
ATOM 713 C C . VAL A 1 94 ? 4.277 0.341 1.216 1.00 92.06 94 VAL A C 1
ATOM 715 O O . VAL A 1 94 ? 3.520 0.609 0.291 1.00 92.06 94 VAL A O 1
ATOM 718 N N . ALA A 1 95 ? 5.540 -0.008 1.005 1.00 89.88 95 ALA A N 1
ATOM 719 C CA . ALA A 1 95 ? 6.097 -0.242 -0.317 1.00 89.88 95 ALA A CA 1
ATOM 720 C C . ALA A 1 95 ? 5.932 -1.715 -0.702 1.00 89.88 95 ALA A C 1
ATOM 722 O O . ALA A 1 95 ? 6.458 -2.591 -0.019 1.00 89.88 95 ALA A O 1
ATOM 723 N N . VAL A 1 96 ? 5.258 -1.994 -1.812 1.00 86.94 96 VAL A N 1
ATOM 724 C CA . VAL A 1 96 ? 5.062 -3.348 -2.340 1.00 86.94 96 VAL A CA 1
ATOM 725 C C . VAL A 1 96 ? 5.867 -3.511 -3.623 1.00 86.94 96 VAL A C 1
ATOM 727 O O . VAL A 1 96 ? 5.696 -2.759 -4.582 1.00 86.94 96 VAL A O 1
ATOM 730 N N . THR A 1 97 ? 6.748 -4.507 -3.653 1.00 83.06 97 THR A N 1
ATOM 731 C CA . THR A 1 97 ? 7.474 -4.920 -4.859 1.00 83.06 97 THR A CA 1
ATOM 732 C C . THR A 1 97 ? 7.234 -6.392 -5.152 1.00 83.06 97 THR A C 1
ATOM 734 O O . THR A 1 97 ? 6.811 -7.149 -4.282 1.00 83.06 97 THR A O 1
ATOM 737 N N . TYR A 1 98 ? 7.554 -6.813 -6.368 1.00 74.94 98 TYR A N 1
ATOM 738 C CA . TYR A 1 98 ? 7.510 -8.211 -6.770 1.00 74.94 98 TYR A CA 1
ATOM 739 C C . TYR A 1 98 ? 8.921 -8.715 -7.001 1.00 74.94 98 TYR A C 1
ATOM 741 O O . TYR A 1 98 ? 9.724 -8.081 -7.691 1.00 74.94 98 TYR A O 1
ATOM 749 N N . ARG A 1 99 ? 9.215 -9.880 -6.435 1.00 71.12 99 ARG A N 1
ATOM 750 C CA . ARG A 1 99 ? 10.451 -10.602 -6.690 1.00 71.12 99 ARG A CA 1
ATOM 751 C C . ARG A 1 99 ? 10.120 -11.827 -7.530 1.00 71.12 99 ARG A C 1
ATOM 753 O O . ARG A 1 99 ? 9.433 -12.730 -7.071 1.00 71.12 99 ARG A O 1
ATOM 760 N N . GLU A 1 100 ? 10.640 -11.861 -8.751 1.00 65.19 100 GLU A N 1
ATOM 761 C CA . GLU A 1 100 ? 10.650 -13.081 -9.558 1.00 65.19 100 GLU A CA 1
ATOM 762 C C . GLU A 1 100 ? 11.859 -13.921 -9.128 1.00 65.19 100 GLU A C 1
ATOM 764 O O . GLU A 1 100 ? 13.008 -13.540 -9.364 1.00 65.19 100 GLU A O 1
ATOM 769 N N . VAL A 1 101 ? 11.608 -15.043 -8.452 1.00 63.88 101 VAL A N 1
ATOM 770 C CA . VAL A 1 101 ? 12.628 -16.051 -8.134 1.00 63.88 101 VAL A CA 1
ATOM 771 C C . VAL A 1 101 ? 12.210 -17.348 -8.802 1.00 63.88 101 VAL A C 1
ATOM 773 O O . VAL A 1 101 ? 11.165 -17.894 -8.475 1.00 63.88 101 VAL A O 1
ATOM 776 N N . GLU A 1 102 ? 13.014 -17.826 -9.755 1.00 57.25 102 GLU A N 1
ATOM 777 C CA . GLU A 1 102 ? 12.911 -19.189 -10.307 1.00 57.25 102 GLU A CA 1
ATOM 778 C C . GLU A 1 102 ? 11.492 -19.614 -10.758 1.00 57.25 102 GLU A C 1
ATOM 780 O O . GLU A 1 102 ? 11.104 -20.770 -10.633 1.00 57.25 102 GLU A O 1
ATOM 785 N N . GLY A 1 103 ? 10.708 -18.683 -11.316 1.00 56.06 103 GLY A N 1
ATOM 786 C CA . GLY A 1 103 ? 9.357 -18.961 -11.823 1.00 56.06 103 GLY A CA 1
ATOM 787 C C . GLY A 1 103 ? 8.217 -18.749 -10.819 1.00 56.06 103 GLY A C 1
ATOM 788 O O . GLY A 1 103 ? 7.059 -18.878 -11.210 1.00 56.06 103 GLY A O 1
ATOM 789 N N . ALA A 1 104 ? 8.514 -18.363 -9.576 1.00 53.12 104 ALA A N 1
ATOM 790 C CA . ALA A 1 104 ? 7.542 -17.838 -8.621 1.00 53.12 104 ALA A CA 1
ATOM 791 C C . ALA A 1 104 ? 7.639 -16.304 -8.550 1.00 53.12 104 ALA A C 1
ATOM 793 O O . ALA A 1 104 ? 8.735 -15.736 -8.523 1.00 53.12 104 ALA A O 1
ATOM 794 N N . ALA A 1 105 ? 6.486 -15.632 -8.551 1.00 65.00 105 ALA A N 1
ATOM 795 C CA . ALA A 1 105 ? 6.383 -14.196 -8.327 1.00 65.00 105 ALA A CA 1
ATOM 796 C C . ALA A 1 105 ? 5.864 -13.966 -6.905 1.00 65.00 105 ALA A C 1
ATOM 798 O O . ALA A 1 105 ? 4.663 -14.076 -6.663 1.00 65.00 105 ALA A O 1
ATOM 799 N N . ASP A 1 106 ? 6.768 -13.643 -5.982 1.00 71.31 106 ASP A N 1
ATOM 800 C CA . ASP A 1 106 ? 6.398 -13.304 -4.610 1.00 71.31 106 ASP A CA 1
ATOM 801 C C . ASP A 1 106 ? 6.223 -11.791 -4.475 1.00 71.31 106 ASP A C 1
ATOM 803 O O . ASP A 1 106 ? 7.078 -11.008 -4.905 1.00 71.31 106 ASP A O 1
ATOM 807 N N . ALA A 1 107 ? 5.121 -11.376 -3.851 1.00 75.69 107 ALA A N 1
ATOM 808 C CA . ALA A 1 107 ? 4.929 -9.996 -3.427 1.00 75.69 107 ALA A CA 1
ATOM 809 C C . ALA A 1 107 ? 5.637 -9.775 -2.083 1.00 75.69 107 ALA A C 1
ATOM 811 O O . ALA A 1 107 ? 5.425 -10.510 -1.120 1.00 75.69 107 ALA A O 1
ATOM 812 N N . ILE A 1 108 ? 6.478 -8.749 -2.016 1.00 82.88 108 ILE A N 1
ATOM 813 C CA . ILE A 1 108 ? 7.199 -8.341 -0.812 1.00 82.88 108 ILE A CA 1
ATOM 814 C C . ILE A 1 108 ? 6.700 -6.959 -0.414 1.00 82.88 108 ILE A C 1
ATOM 816 O O . ILE A 1 108 ? 6.787 -6.019 -1.204 1.00 82.88 108 ILE A O 1
ATOM 820 N N . ALA A 1 109 ? 6.234 -6.834 0.825 1.00 87.31 109 ALA A N 1
ATOM 821 C CA . ALA A 1 109 ? 5.916 -5.557 1.445 1.00 87.31 109 ALA A CA 1
ATOM 822 C C . ALA A 1 109 ? 7.072 -5.097 2.346 1.00 87.31 109 ALA A C 1
ATOM 824 O O . ALA A 1 109 ? 7.649 -5.889 3.092 1.00 87.31 109 ALA A O 1
ATOM 825 N N . ALA A 1 110 ? 7.395 -3.809 2.297 1.00 89.69 110 ALA A N 1
ATOM 826 C CA . ALA A 1 110 ? 8.339 -3.153 3.188 1.00 89.69 110 ALA A CA 1
ATOM 827 C C . ALA A 1 110 ? 7.727 -1.883 3.781 1.00 89.69 110 ALA A C 1
ATOM 829 O O . ALA A 1 110 ? 7.068 -1.112 3.090 1.00 89.69 110 ALA A O 1
ATOM 830 N N . MET A 1 111 ? 7.987 -1.656 5.063 1.00 94.19 111 MET A N 1
ATOM 831 C CA . MET A 1 111 ? 7.566 -0.477 5.824 1.00 94.19 111 MET A CA 1
ATOM 832 C C . MET A 1 111 ? 8.598 -0.191 6.927 1.00 94.19 111 MET A C 1
ATOM 834 O O . MET A 1 111 ? 9.483 -1.015 7.172 1.00 94.19 111 MET A O 1
ATOM 838 N N . SER A 1 112 ? 8.535 0.971 7.588 1.00 93.62 112 SER A N 1
ATOM 839 C CA . SER A 1 112 ? 9.347 1.194 8.800 1.00 93.62 112 SER A CA 1
ATOM 840 C C . SER A 1 112 ? 8.729 0.456 9.977 1.00 93.62 112 SER A C 1
ATOM 842 O O . SER A 1 112 ? 7.543 0.136 9.981 1.00 93.62 112 SER A O 1
ATOM 844 N N . LEU A 1 113 ? 9.534 0.269 11.021 1.00 94.12 113 LEU A N 1
ATOM 845 C CA . LEU A 1 113 ? 9.027 -0.173 12.317 1.00 94.12 113 LEU A CA 1
ATOM 846 C C . LEU A 1 113 ? 8.010 0.814 12.912 1.00 94.12 113 LEU A C 1
ATOM 848 O O . LEU A 1 113 ? 7.097 0.384 13.605 1.00 94.12 113 LEU A O 1
ATOM 852 N N . AS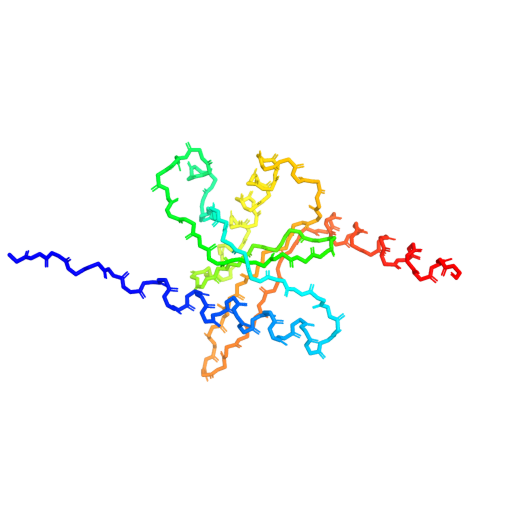P A 1 114 ? 8.147 2.111 12.621 1.00 94.69 114 ASP A N 1
ATOM 853 C CA . ASP A 1 114 ? 7.187 3.138 13.041 1.00 94.69 114 ASP A CA 1
ATOM 854 C C . ASP A 1 114 ? 5.823 2.946 12.357 1.00 94.69 114 ASP A C 1
ATOM 856 O O . ASP A 1 114 ? 4.810 2.811 13.035 1.00 94.69 114 ASP A O 1
ATOM 860 N N . ASP A 1 115 ? 5.803 2.810 11.026 1.00 94.75 115 ASP A N 1
ATOM 861 C CA . ASP A 1 115 ? 4.577 2.562 10.257 1.00 94.75 115 ASP A CA 1
ATOM 862 C C . ASP A 1 115 ? 3.917 1.237 10.672 1.00 94.75 115 ASP A C 1
ATOM 864 O O . ASP A 1 115 ? 2.702 1.184 10.858 1.00 94.75 115 ASP A O 1
ATOM 868 N N . LEU A 1 116 ? 4.716 0.190 10.919 1.00 94.38 116 LEU A N 1
ATOM 869 C CA . LEU A 1 116 ? 4.220 -1.072 11.472 1.00 94.38 116 LEU A CA 1
ATOM 870 C C . LEU A 1 116 ? 3.556 -0.871 12.841 1.00 94.38 116 LEU A C 1
ATOM 872 O O . LEU A 1 116 ? 2.455 -1.367 13.068 1.00 94.38 116 LEU A O 1
ATOM 876 N N . GLY A 1 117 ? 4.200 -0.136 13.751 1.00 94.12 117 GLY A N 1
ATOM 877 C CA . GLY A 1 117 ? 3.651 0.153 15.075 1.00 94.12 117 GLY A CA 1
ATOM 878 C C . GLY A 1 117 ? 2.319 0.902 15.004 1.00 94.12 117 GLY A C 1
ATOM 879 O O . GLY A 1 117 ? 1.396 0.584 15.751 1.00 94.12 117 GLY A O 1
ATOM 880 N N . ARG A 1 118 ? 2.186 1.842 14.063 1.00 94.50 118 ARG A N 1
ATOM 881 C CA . ARG A 1 118 ? 0.946 2.594 13.825 1.00 94.50 118 ARG A CA 1
ATOM 882 C C . ARG A 1 118 ? -0.184 1.706 13.301 1.00 94.50 118 ARG A C 1
ATOM 884 O O . ARG A 1 118 ? -1.310 1.832 13.774 1.00 94.50 118 ARG A O 1
ATOM 891 N N . ILE A 1 119 ? 0.118 0.781 12.386 1.00 92.25 119 ILE A N 1
ATOM 892 C CA . ILE A 1 119 ? -0.852 -0.215 11.900 1.00 92.25 119 ILE A CA 1
ATOM 893 C C . ILE A 1 119 ? -1.323 -1.107 13.055 1.00 92.25 119 ILE A C 1
ATOM 895 O O . ILE A 1 119 ? -2.523 -1.297 13.237 1.00 92.25 119 ILE A O 1
ATOM 899 N N . LEU A 1 120 ? -0.396 -1.620 13.869 1.00 92.94 120 LEU A N 1
ATOM 900 C CA . LEU A 1 120 ? -0.730 -2.483 15.007 1.00 92.94 120 LEU A CA 1
ATOM 901 C C . LEU A 1 120 ? -1.548 -1.752 16.079 1.00 92.94 120 LEU A C 1
ATOM 903 O O . LEU A 1 120 ? -2.479 -2.335 16.627 1.00 92.94 120 LEU A O 1
ATOM 907 N N . ALA A 1 121 ? -1.238 -0.483 16.358 1.00 92.00 121 ALA A N 1
ATOM 908 C CA . ALA A 1 121 ? -2.016 0.335 17.287 1.00 92.00 121 ALA A CA 1
ATOM 909 C C . ALA A 1 121 ? -3.464 0.509 16.802 1.00 92.00 121 ALA A C 1
ATOM 911 O O . ALA A 1 121 ? -4.394 0.266 17.566 1.00 92.00 121 ALA A O 1
ATOM 912 N N . ARG A 1 122 ? -3.655 0.826 15.514 1.00 89.75 122 ARG A N 1
ATOM 913 C CA . ARG A 1 122 ? -4.989 0.935 14.904 1.00 89.75 122 ARG A CA 1
ATOM 914 C C . ARG A 1 122 ? -5.759 -0.387 14.960 1.00 89.75 122 ARG A C 1
ATOM 916 O O . ARG A 1 122 ? -6.948 -0.381 15.254 1.00 89.75 122 ARG A O 1
ATOM 923 N N . LEU A 1 123 ? -5.099 -1.518 14.705 1.00 88.25 123 LEU A N 1
ATOM 924 C CA . LEU A 1 123 ? -5.733 -2.838 14.818 1.00 88.25 123 LEU A CA 1
ATOM 925 C C . LEU A 1 123 ? -6.198 -3.122 16.250 1.00 88.25 123 LEU A C 1
ATOM 927 O O . LEU A 1 123 ? -7.339 -3.531 16.444 1.00 88.25 123 LEU A O 1
ATOM 931 N N . ALA A 1 124 ? -5.360 -2.837 17.248 1.00 90.25 124 ALA A N 1
ATOM 932 C CA . ALA A 1 124 ? -5.728 -3.008 18.651 1.00 90.25 124 ALA A CA 1
ATOM 933 C C . ALA A 1 124 ? -6.916 -2.116 19.061 1.00 90.25 124 ALA A C 1
ATOM 935 O O . ALA A 1 124 ? -7.769 -2.544 19.835 1.00 90.25 124 ALA A O 1
ATOM 936 N N . GLU A 1 125 ? -6.999 -0.891 18.533 1.00 91.12 125 GLU A N 1
ATOM 937 C CA . GLU A 1 125 ? -8.138 0.011 18.757 1.00 91.12 125 GLU A CA 1
ATOM 938 C C . GLU A 1 125 ? -9.438 -0.533 18.148 1.00 91.12 125 GLU A C 1
ATOM 940 O O . GLU A 1 125 ? -10.485 -0.470 18.792 1.00 91.12 125 GLU A O 1
ATOM 945 N N . LEU A 1 126 ? -9.375 -1.100 16.939 1.00 87.19 126 LEU A N 1
ATOM 946 C CA . LEU A 1 126 ? -10.531 -1.704 16.270 1.00 87.19 126 LEU A CA 1
ATOM 947 C C . LEU A 1 126 ? -11.013 -2.976 16.977 1.00 87.19 126 LEU A C 1
ATOM 949 O O . LEU A 1 126 ? -12.216 -3.184 17.086 1.00 87.19 126 LEU A O 1
ATOM 953 N N . GLU A 1 127 ? -10.100 -3.804 17.489 1.00 87.12 127 GLU A N 1
ATOM 954 C CA . GLU A 1 127 ? -10.445 -4.998 18.277 1.00 87.12 127 GLU A CA 1
ATOM 955 C C . GLU A 1 127 ? -11.042 -4.654 19.649 1.00 87.12 127 GLU A C 1
ATOM 957 O O . GLU A 1 127 ? -11.813 -5.434 20.207 1.00 87.12 127 GLU A O 1
ATOM 962 N N . ALA A 1 128 ? -10.689 -3.492 20.203 1.00 85.31 128 ALA A N 1
ATOM 963 C CA . ALA A 1 128 ? -11.224 -3.000 21.469 1.00 85.31 128 ALA A CA 1
ATOM 964 C C . ALA A 1 128 ? -12.573 -2.270 21.323 1.00 85.31 128 ALA A C 1
ATOM 966 O O . ALA A 1 128 ? -13.218 -1.986 22.338 1.00 85.31 128 ALA A O 1
ATOM 967 N N . ALA A 1 129 ? -12.995 -1.943 20.097 1.00 75.06 129 ALA A N 1
ATOM 968 C CA . ALA A 1 129 ? -14.281 -1.310 19.837 1.00 75.06 129 ALA A CA 1
ATOM 969 C C . ALA A 1 129 ? -15.432 -2.334 20.005 1.00 75.06 129 ALA A C 1
ATOM 971 O O . ALA A 1 129 ? -15.340 -3.435 19.462 1.00 75.06 129 ALA A O 1
ATOM 972 N N . PRO A 1 130 ? -16.488 -2.006 20.778 1.00 59.59 130 PRO A N 1
ATOM 973 C CA . PRO A 1 130 ? -17.587 -2.922 21.102 1.00 59.59 130 PRO A CA 1
ATOM 974 C C . PRO A 1 130 ? -18.545 -3.207 19.939 1.00 59.59 130 PRO A C 1
ATOM 976 O O . PRO A 1 130 ? -18.731 -2.318 19.075 1.00 59.59 130 PRO A O 1
#

Foldseek 3Di:
DDDDDDDPQVQQVVVQVVVCVVCVVVVFHKDWDFAQQDLALVCLPVPPDGTHTFIDTVQEAEAEDADDDPVSQVRSQVNSVVNCVVVVHPGFYKYWYWDDDPNDTDIDIDGDPVNVVSVVVVVVVVVPDD

Secondary structure (DSSP, 8-state):
--------HHHHHHHHHHHHHHHHHTT--EEEEEE---SSGGGGG------EEEEEETTEEEEEESS--GGGHHHHHHHHHHHHHHTT--SPEEEEEEEEETTEEEEEEE--HHHHHHHHHHHHHHHH--

Radius of gyration: 15.65 Å; chains: 1; bounding box: 36×36×60 Å

pLDDT: mean 77.79, std 15.2, range [31.75, 94.75]

Organism: NCBI:txid400772

Sequence (130 aa):
MPAVLYHHAPRHRRFTEMASAVLESHNVPAAVVERRTHRKLSDAFADDRDPQPDLDVDGAWIATTSTASTANLGAFLDSARAEARISGSSEPVVAVTYREVEGAADAIAAMSLDDLGRILARLAELEAAP